Protein AF-A0A959ZQI3-F1 (afdb_monomer_lite)

pLDDT: mean 82.41, std 21.5, range [31.66, 98.19]

Sequence (113 aa):
MNRKLTSLAVAGVIAVAGLAGASSAGAATACPGQFNVLHNDSIGKLKLPQGPYTISVKRMTCVDASSNFARFLQRPNGDLPDGWKLFARRGKFVQRVQDKAFLVAPAKASNGK

Foldseek 3Di:
DDDDDDDDDDDDDPPPDDPPPPPDPWDWAKDPDWAFDCAQAAQQLATDHTGTKTKTKTPDDPVVRSVLVVVSSVHRNNPHPPQWDDPRVFQKIARNVNRIIMHIDHDPPPPPD

Secondary structure (DSSP, 8-state):
-----PPP----------------S-PPEEPSS-EEE-S-EEETTEEE-SEEEEEEEESS-HHHHHHHHHHHHT-TT--PPTTEEEEGGGTEEEETTTTEEEEEEEPPP----

Structure (mmCIF, N/CA/C/O backbone):
data_AF-A0A959ZQI3-F1
#
_entry.id   AF-A0A959ZQI3-F1
#
loop_
_atom_site.group_PDB
_atom_site.id
_atom_site.type_symbol
_atom_site.label_atom_id
_atom_site.label_alt_id
_atom_site.label_comp_id
_atom_site.label_asym_id
_atom_site.label_entity_id
_atom_site.label_seq_id
_atom_site.pdbx_PDB_ins_code
_atom_site.Cartn_x
_atom_site.Cartn_y
_atom_site.Cartn_z
_atom_site.occupancy
_atom_site.B_iso_or_equiv
_atom_site.auth_seq_id
_atom_site.auth_comp_id
_atom_site.auth_asym_id
_atom_site.auth_atom_id
_atom_site.pdbx_PDB_model_num
ATOM 1 N N . MET A 1 1 ? 49.446 57.150 6.828 1.00 36.91 1 MET A N 1
ATOM 2 C CA . MET A 1 1 ? 49.561 56.436 8.121 1.00 36.91 1 MET A CA 1
ATOM 3 C C . MET A 1 1 ? 48.133 56.122 8.585 1.00 36.91 1 MET A C 1
ATOM 5 O O . MET A 1 1 ? 47.424 57.054 8.912 1.00 36.91 1 MET A O 1
ATOM 9 N N . ASN A 1 2 ? 47.570 54.951 8.239 1.00 35.97 2 ASN A N 1
ATOM 10 C CA . ASN A 1 2 ? 47.453 53.734 9.085 1.00 35.97 2 ASN A CA 1
ATOM 11 C C . ASN A 1 2 ? 46.366 53.935 10.178 1.00 35.97 2 ASN A C 1
ATOM 13 O O . ASN A 1 2 ? 46.539 54.830 10.984 1.00 35.97 2 ASN A O 1
ATOM 17 N N . ARG A 1 3 ? 45.254 53.184 10.315 1.00 43.81 3 ARG A N 1
ATOM 18 C CA . ARG A 1 3 ? 45.030 51.722 10.233 1.00 43.81 3 ARG A CA 1
ATOM 19 C C . ARG A 1 3 ?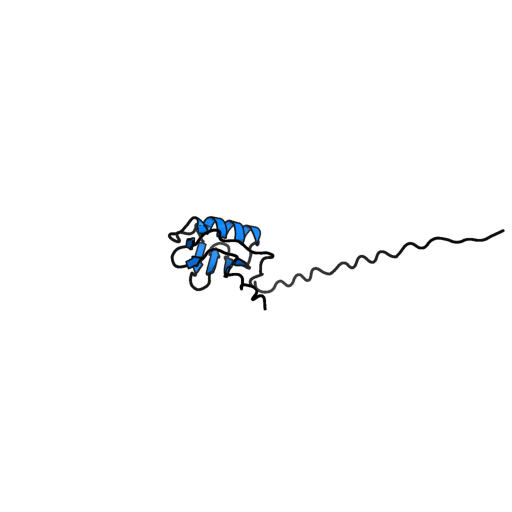 43.517 51.359 10.233 1.00 43.81 3 ARG A C 1
ATOM 21 O O . ARG A 1 3 ? 42.771 51.882 11.044 1.00 43.81 3 ARG A O 1
ATOM 28 N N . LYS A 1 4 ? 43.170 50.396 9.363 1.00 44.69 4 LYS A N 1
ATOM 29 C CA . LYS A 1 4 ? 42.290 49.198 9.466 1.00 44.69 4 LYS A CA 1
ATOM 30 C C . LYS A 1 4 ? 41.060 49.172 10.398 1.00 44.69 4 LYS A C 1
ATOM 32 O O . LYS A 1 4 ? 41.222 49.324 11.597 1.00 44.69 4 LYS A O 1
ATOM 37 N N . LEU A 1 5 ? 39.949 48.620 9.883 1.00 47.19 5 LEU A N 1
ATOM 38 C CA . LEU A 1 5 ? 39.314 47.413 10.450 1.00 47.19 5 LEU A CA 1
ATOM 39 C C . LEU A 1 5 ? 38.500 46.659 9.377 1.00 47.19 5 LEU A C 1
ATOM 41 O O . LEU A 1 5 ? 37.564 47.180 8.785 1.00 47.19 5 LEU A O 1
ATOM 45 N N . THR A 1 6 ? 38.944 45.436 9.097 1.00 48.41 6 THR A N 1
ATOM 46 C CA . THR A 1 6 ? 38.397 44.455 8.152 1.00 48.41 6 THR A CA 1
ATOM 47 C C . THR A 1 6 ? 37.240 43.689 8.790 1.00 48.41 6 THR A C 1
ATOM 49 O O . THR A 1 6 ? 37.427 43.088 9.848 1.00 48.41 6 THR A O 1
ATOM 52 N N . SER A 1 7 ? 36.074 43.680 8.141 1.00 40.66 7 SER A N 1
ATOM 53 C CA . SER A 1 7 ? 34.896 42.929 8.587 1.00 40.66 7 SER A CA 1
ATOM 54 C C . SER A 1 7 ? 35.079 41.415 8.449 1.00 40.66 7 SER A C 1
ATOM 56 O O . SER A 1 7 ? 35.541 40.919 7.422 1.00 40.66 7 SER A O 1
ATOM 58 N N . LEU A 1 8 ? 34.680 40.695 9.501 1.00 50.69 8 LEU A N 1
ATOM 59 C CA . LEU A 1 8 ? 34.502 39.246 9.533 1.00 50.69 8 LEU A CA 1
ATOM 60 C C . LEU A 1 8 ? 33.264 38.843 8.718 1.00 50.69 8 LEU A C 1
ATOM 62 O O . LEU A 1 8 ? 32.198 39.427 8.897 1.00 50.69 8 LEU A O 1
ATOM 66 N N . ALA A 1 9 ? 33.368 37.764 7.944 1.00 49.44 9 ALA A N 1
ATOM 67 C CA . ALA A 1 9 ? 32.214 36.949 7.574 1.00 49.44 9 ALA A CA 1
ATOM 68 C C . ALA A 1 9 ? 32.610 35.463 7.522 1.00 49.44 9 ALA A C 1
ATOM 70 O O . ALA A 1 9 ? 33.209 34.984 6.567 1.00 49.44 9 ALA A O 1
ATOM 71 N N . VAL A 1 10 ? 32.330 34.810 8.652 1.00 50.91 10 VAL A N 1
ATOM 72 C CA . VAL A 1 10 ? 31.899 33.422 8.890 1.00 50.91 10 VAL A CA 1
ATOM 73 C C . VAL A 1 10 ? 32.345 32.338 7.895 1.00 50.91 10 VAL A C 1
ATOM 75 O O . VAL A 1 10 ? 31.912 32.273 6.749 1.00 50.91 10 VAL A O 1
ATOM 78 N N . ALA A 1 11 ? 33.133 31.399 8.427 1.00 52.19 11 ALA A N 1
ATOM 79 C CA . ALA A 1 11 ? 33.483 30.122 7.824 1.00 52.19 11 ALA A CA 1
ATOM 80 C C . ALA A 1 11 ? 32.235 29.270 7.520 1.00 52.19 11 ALA A C 1
ATOM 82 O O . ALA A 1 11 ? 31.496 28.882 8.424 1.00 52.19 11 ALA A O 1
ATOM 83 N N . GLY A 1 12 ? 32.024 28.939 6.245 1.00 45.16 12 GLY A N 1
ATOM 84 C CA . GLY A 1 12 ? 31.058 27.928 5.827 1.00 45.16 12 GLY A CA 1
ATOM 85 C C . GLY A 1 12 ? 31.634 26.529 6.024 1.00 45.16 12 GLY A C 1
ATOM 86 O O . GLY A 1 12 ? 32.377 26.042 5.177 1.00 45.16 12 GLY A O 1
ATOM 87 N N . VAL A 1 13 ? 31.291 25.867 7.128 1.00 53.66 13 VAL A N 1
ATOM 88 C CA . VAL A 1 13 ? 31.513 24.422 7.274 1.00 53.66 13 VAL A CA 1
ATOM 89 C C . VAL A 1 13 ? 30.282 23.716 6.713 1.00 53.66 13 VAL A C 1
ATOM 91 O O . VAL A 1 13 ? 29.278 23.558 7.403 1.00 53.66 13 VAL A O 1
ATOM 94 N N . ILE A 1 14 ? 30.335 23.303 5.445 1.00 59.06 14 ILE A N 1
ATOM 95 C CA . ILE A 1 14 ? 29.351 22.359 4.907 1.00 59.06 14 ILE A CA 1
ATOM 96 C C . ILE A 1 14 ? 29.725 20.980 5.453 1.00 59.06 14 ILE A C 1
ATOM 98 O O . ILE A 1 14 ? 30.614 20.307 4.935 1.00 59.06 1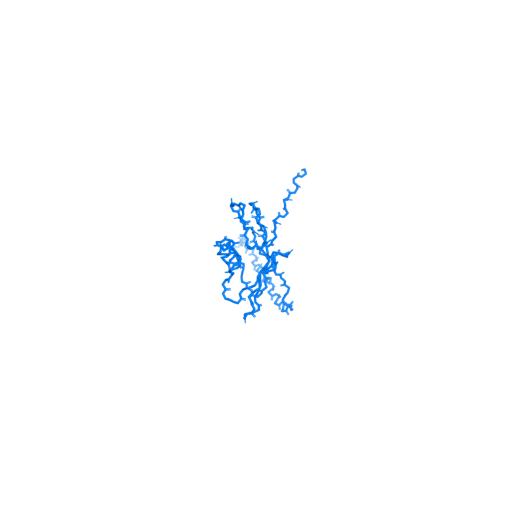4 ILE A O 1
ATOM 102 N N . ALA A 1 15 ? 29.067 20.571 6.535 1.00 54.50 15 ALA A N 1
ATOM 103 C CA . ALA A 1 15 ? 29.125 19.198 7.008 1.00 54.50 15 ALA A CA 1
ATOM 104 C C . ALA A 1 15 ? 28.399 18.305 5.991 1.00 54.50 15 ALA A C 1
ATOM 106 O O . ALA A 1 15 ? 27.170 18.245 5.957 1.00 54.50 15 ALA A O 1
ATOM 107 N N . VAL A 1 16 ? 29.159 17.624 5.132 1.00 51.97 16 VAL A N 1
ATOM 108 C CA . VAL A 1 16 ? 28.623 16.575 4.261 1.00 51.97 16 VAL A CA 1
ATOM 109 C C . VAL A 1 16 ? 28.354 15.357 5.145 1.00 51.97 16 VAL A C 1
ATOM 111 O O . VAL A 1 16 ? 29.254 14.575 5.442 1.00 51.97 16 VAL A O 1
ATOM 114 N N . ALA A 1 17 ? 27.122 15.228 5.637 1.00 58.56 17 ALA A N 1
ATOM 115 C CA . ALA A 1 17 ? 26.690 14.036 6.357 1.00 58.56 17 ALA A CA 1
ATOM 116 C C . ALA A 1 17 ? 26.749 12.830 5.402 1.00 58.56 17 ALA A C 1
ATOM 118 O O . ALA A 1 17 ? 26.102 12.816 4.355 1.00 58.56 17 ALA A O 1
ATOM 119 N N . GLY A 1 18 ? 27.581 11.845 5.745 1.00 50.69 18 GLY A N 1
ATOM 120 C CA . GLY A 1 18 ? 27.862 10.680 4.914 1.00 50.69 18 GLY A CA 1
ATOM 121 C C . GLY A 1 18 ? 26.617 9.850 4.594 1.00 50.69 18 GLY A C 1
ATOM 122 O O . GLY A 1 18 ? 25.839 9.489 5.476 1.00 50.69 18 GLY A O 1
ATOM 123 N N . LEU A 1 19 ? 26.466 9.482 3.321 1.00 50.66 19 LEU A N 1
ATOM 124 C CA . LEU A 1 19 ? 25.558 8.424 2.891 1.00 50.66 19 LEU A CA 1
ATOM 125 C C . LEU A 1 19 ? 26.185 7.077 3.268 1.00 50.66 19 LEU A C 1
ATOM 127 O O . LEU A 1 19 ? 26.879 6.448 2.471 1.00 50.66 19 LEU A O 1
ATOM 131 N N . ALA A 1 20 ? 25.959 6.634 4.504 1.00 55.53 20 ALA A N 1
ATOM 132 C CA . ALA A 1 20 ? 26.214 5.254 4.892 1.00 55.53 20 ALA A CA 1
ATOM 133 C C . ALA A 1 20 ? 25.220 4.342 4.150 1.00 55.53 20 ALA A C 1
ATOM 135 O O . ALA A 1 20 ? 24.102 4.096 4.603 1.00 55.53 20 ALA A O 1
ATOM 136 N N . GLY A 1 21 ? 25.621 3.863 2.972 1.00 50.56 21 GLY A N 1
ATOM 137 C CA . GLY A 1 21 ? 24.918 2.833 2.214 1.00 50.56 21 GLY A CA 1
ATOM 138 C C . GLY A 1 21 ? 25.063 1.468 2.884 1.00 50.56 21 GLY A C 1
ATOM 139 O O . GLY A 1 21 ? 25.836 0.628 2.429 1.00 50.56 21 GLY A O 1
ATOM 140 N N . ALA A 1 22 ? 24.321 1.233 3.965 1.00 52.12 22 ALA A N 1
ATOM 141 C CA . ALA A 1 22 ? 24.185 -0.100 4.536 1.00 52.12 22 ALA A CA 1
ATOM 142 C C . ALA A 1 22 ? 23.257 -0.937 3.639 1.00 52.12 22 ALA A C 1
ATOM 144 O O . ALA A 1 22 ? 22.031 -0.841 3.710 1.00 52.12 22 ALA A O 1
ATOM 145 N N . SER A 1 23 ? 23.852 -1.760 2.775 1.00 52.75 23 SER A N 1
ATOM 146 C CA . SER A 1 23 ? 23.144 -2.803 2.024 1.00 52.75 23 SER A CA 1
ATOM 147 C C . SER A 1 23 ? 22.791 -3.956 2.964 1.00 52.75 23 SER A C 1
ATOM 149 O O . SER A 1 23 ? 23.410 -5.016 2.947 1.00 52.75 23 SER A O 1
ATOM 151 N N . SER A 1 24 ? 21.812 -3.729 3.834 1.00 50.41 24 SER A N 1
ATOM 152 C CA . SER A 1 24 ? 21.255 -4.755 4.713 1.00 50.41 24 SER A CA 1
ATOM 153 C C . SER A 1 24 ? 20.277 -5.610 3.912 1.00 50.41 24 SER A C 1
ATOM 155 O O . SER A 1 24 ? 19.425 -5.069 3.204 1.00 50.41 24 SER A O 1
ATOM 157 N N . ALA A 1 25 ? 20.362 -6.938 4.029 1.00 51.28 25 ALA A N 1
ATOM 158 C CA . ALA A 1 25 ? 19.348 -7.861 3.520 1.00 51.28 25 ALA A CA 1
ATOM 159 C C . ALA A 1 25 ? 17.942 -7.310 3.835 1.00 51.28 25 ALA A C 1
ATOM 161 O O . ALA A 1 25 ? 17.612 -7.074 4.994 1.00 51.28 25 ALA A O 1
ATOM 162 N N . GLY A 1 26 ? 17.184 -7.000 2.773 1.00 54.25 26 GLY A N 1
ATOM 163 C CA . GLY A 1 26 ? 16.204 -5.907 2.744 1.00 54.25 26 GLY A CA 1
ATOM 164 C C . GLY A 1 26 ? 15.167 -5.920 3.862 1.00 54.25 26 GLY A C 1
ATOM 165 O O . GLY A 1 26 ? 14.098 -6.522 3.718 1.00 54.25 26 GLY A O 1
ATOM 166 N N . ALA A 1 27 ? 15.469 -5.203 4.943 1.00 65.38 27 ALA A N 1
ATOM 167 C CA . ALA A 1 27 ? 14.491 -4.815 5.942 1.00 65.38 27 ALA A CA 1
ATOM 168 C C . ALA A 1 27 ? 13.403 -3.969 5.267 1.00 65.38 27 ALA A C 1
ATOM 170 O O . ALA A 1 27 ? 13.675 -3.219 4.327 1.00 65.38 27 ALA A O 1
ATOM 171 N N . ALA A 1 28 ? 12.156 -4.118 5.714 1.00 77.81 28 ALA A N 1
ATOM 172 C CA . ALA A 1 28 ? 11.091 -3.261 5.221 1.00 77.81 28 ALA A CA 1
ATOM 173 C C . ALA A 1 28 ? 11.342 -1.825 5.709 1.00 77.81 28 ALA A C 1
ATOM 175 O O . ALA A 1 28 ? 11.483 -1.597 6.908 1.00 77.81 28 ALA A O 1
ATOM 176 N N . THR A 1 29 ? 11.400 -0.872 4.786 1.00 92.44 29 THR A N 1
ATOM 177 C CA . THR A 1 29 ? 11.585 0.551 5.083 1.00 92.44 29 THR A CA 1
ATOM 178 C C . THR A 1 29 ? 10.223 1.214 5.232 1.00 92.44 29 THR A C 1
ATOM 180 O O . THR A 1 29 ? 9.380 1.089 4.346 1.00 92.44 29 THR A O 1
ATOM 183 N N . ALA A 1 30 ? 9.995 1.922 6.338 1.00 94.25 30 ALA A N 1
ATOM 184 C CA . ALA A 1 30 ? 8.778 2.707 6.524 1.00 94.25 30 ALA A CA 1
ATOM 185 C C . ALA A 1 30 ? 8.764 3.920 5.582 1.00 94.25 30 ALA A C 1
ATOM 187 O O . ALA A 1 30 ? 9.777 4.599 5.415 1.00 94.25 30 ALA A O 1
ATOM 188 N N . CYS A 1 31 ? 7.612 4.194 4.977 1.00 93.94 31 CYS A N 1
ATOM 189 C CA . CYS A 1 31 ? 7.420 5.358 4.129 1.00 93.94 31 CYS A CA 1
ATOM 190 C C . CYS A 1 31 ? 7.169 6.622 4.949 1.00 93.94 31 CYS A C 1
ATOM 192 O O . CYS A 1 31 ? 6.454 6.555 5.952 1.00 93.94 31 CYS A O 1
ATOM 194 N N . PRO A 1 32 ? 7.705 7.779 4.521 1.00 91.81 32 PRO A N 1
ATOM 195 C CA . PRO A 1 32 ? 7.316 9.050 5.108 1.00 91.81 32 PRO A CA 1
ATOM 196 C C . PRO A 1 32 ? 5.848 9.348 4.771 1.00 91.81 32 PRO A C 1
ATOM 198 O O . PRO A 1 32 ? 5.402 9.129 3.644 1.00 91.81 32 PRO A O 1
ATOM 201 N N . GLY A 1 33 ? 5.104 9.867 5.748 1.00 90.62 33 GLY A N 1
ATOM 202 C CA . GLY A 1 33 ? 3.695 10.228 5.586 1.00 90.62 33 GLY A CA 1
ATOM 203 C C . GLY A 1 33 ? 2.714 9.065 5.764 1.00 90.62 33 GLY A C 1
ATOM 204 O O . GLY A 1 33 ? 3.056 7.988 6.254 1.00 90.62 33 GLY A O 1
ATOM 205 N N . GLN A 1 34 ? 1.453 9.324 5.418 1.00 94.56 34 GLN A N 1
ATOM 206 C CA . GLN A 1 34 ? 0.334 8.396 5.595 1.00 94.56 34 GLN A CA 1
ATOM 207 C C . GLN A 1 34 ? -0.508 8.352 4.315 1.00 94.56 34 GLN A C 1
ATOM 209 O O . GLN A 1 34 ? -0.622 9.349 3.602 1.00 94.56 34 GLN A O 1
ATOM 214 N N . PHE A 1 35 ? -1.103 7.197 4.031 1.00 95.94 35 PHE A N 1
ATOM 215 C CA . PHE A 1 35 ? -2.087 7.011 2.969 1.00 95.94 35 PHE A CA 1
ATOM 216 C C . PHE A 1 35 ? -3.486 7.054 3.581 1.00 95.94 35 PHE A C 1
ATOM 218 O O . PHE A 1 35 ? -3.761 6.287 4.500 1.00 95.94 35 PHE A O 1
ATOM 225 N N . ASN A 1 36 ? -4.376 7.913 3.087 1.00 96.94 36 ASN A N 1
ATOM 226 C CA . ASN A 1 36 ? -5.736 7.994 3.614 1.00 96.94 36 ASN A CA 1
ATOM 227 C C . ASN A 1 36 ? -6.689 7.133 2.779 1.00 96.94 36 ASN A C 1
ATOM 229 O O . ASN A 1 36 ? -6.925 7.423 1.607 1.00 96.94 36 ASN A O 1
ATOM 233 N N . VAL A 1 37 ? -7.242 6.084 3.384 1.00 96.75 37 VAL A N 1
ATOM 234 C CA . VAL A 1 37 ? -8.340 5.315 2.791 1.00 96.75 37 VAL A CA 1
ATOM 235 C C . VAL A 1 37 ? -9.626 6.096 3.050 1.00 96.75 37 VAL A C 1
ATOM 237 O O . VAL A 1 37 ? -9.970 6.368 4.198 1.00 96.75 37 VAL A O 1
ATOM 240 N N . LEU A 1 38 ? -10.311 6.508 1.984 1.00 95.00 38 LEU A N 1
ATOM 241 C CA . LEU A 1 38 ? -11.428 7.455 2.081 1.00 95.00 38 LEU A CA 1
ATOM 242 C C . LEU A 1 38 ? -12.752 6.796 2.480 1.00 95.00 38 LEU A C 1
ATOM 244 O O . LEU A 1 38 ? -13.652 7.479 2.965 1.00 95.00 38 LEU A O 1
ATOM 248 N N . HIS A 1 39 ? -12.876 5.484 2.282 1.00 94.50 39 HIS A N 1
ATOM 249 C CA . HIS A 1 39 ? -14.101 4.728 2.522 1.00 94.50 39 HIS A CA 1
ATOM 250 C C . HIS A 1 39 ? -13.802 3.417 3.257 1.00 94.50 39 HIS A C 1
ATOM 252 O O . HIS A 1 39 ? -12.654 3.015 3.418 1.00 94.50 39 HIS A O 1
ATOM 258 N N . ASN A 1 40 ? -14.841 2.742 3.748 1.00 94.50 40 ASN A N 1
ATOM 259 C CA . ASN A 1 40 ? -14.681 1.400 4.302 1.00 94.50 40 ASN A CA 1
ATOM 260 C C . ASN A 1 40 ? -14.520 0.399 3.154 1.00 94.50 40 ASN A C 1
ATOM 262 O O . ASN A 1 40 ? -15.503 -0.137 2.645 1.00 94.50 40 ASN A O 1
ATOM 266 N N . ASP A 1 41 ? -13.273 0.157 2.768 1.00 95.19 41 ASP A N 1
ATOM 267 C CA . ASP A 1 41 ? -12.911 -0.671 1.626 1.00 95.19 41 ASP A CA 1
ATOM 268 C C . ASP A 1 41 ? -12.535 -2.103 2.033 1.00 95.19 41 ASP A C 1
ATOM 270 O O . ASP A 1 41 ? -12.360 -2.473 3.204 1.00 95.19 41 ASP A O 1
ATOM 274 N N . SER A 1 42 ? -12.397 -2.960 1.025 1.00 96.94 42 SER A N 1
ATOM 275 C CA . SER A 1 42 ? -11.833 -4.294 1.200 1.00 96.94 42 SER A CA 1
ATOM 276 C C . SER A 1 42 ? -11.112 -4.756 -0.053 1.00 96.94 42 SER A C 1
ATOM 278 O O . SER A 1 42 ? -11.401 -4.283 -1.142 1.00 96.94 42 SER A O 1
ATOM 280 N N . ILE A 1 43 ? -10.164 -5.674 0.118 1.00 97.69 43 ILE A N 1
ATOM 281 C CA . ILE A 1 43 ? -9.436 -6.325 -0.974 1.00 97.69 43 ILE A CA 1
ATOM 282 C C . ILE A 1 43 ? -9.440 -7.821 -0.660 1.00 97.69 43 ILE A C 1
ATOM 284 O O . ILE A 1 43 ? -8.669 -8.306 0.177 1.00 97.69 43 ILE A O 1
ATOM 288 N N . GLY A 1 44 ? -10.371 -8.562 -1.257 1.00 96.31 44 GLY A N 1
ATOM 289 C CA . GLY A 1 44 ? -10.650 -9.948 -0.894 1.00 96.31 44 GLY A CA 1
ATOM 290 C C . GLY A 1 44 ? -10.970 -10.080 0.601 1.00 96.31 44 GLY A C 1
ATOM 291 O O . GLY A 1 44 ? -11.915 -9.490 1.119 1.00 96.31 44 GLY A O 1
ATOM 292 N N . LYS A 1 45 ? -10.153 -10.852 1.330 1.00 96.94 45 LYS A N 1
ATOM 293 C CA . LYS A 1 45 ? -10.320 -11.058 2.783 1.00 96.94 45 LYS A CA 1
ATOM 294 C C . LYS A 1 45 ? -9.720 -9.941 3.649 1.00 96.94 45 LYS A C 1
ATOM 296 O O . LYS A 1 45 ? -9.900 -9.972 4.864 1.00 96.94 45 LYS A O 1
ATOM 301 N N . LEU A 1 46 ? -8.973 -8.996 3.071 1.00 97.62 46 LEU A N 1
ATOM 302 C CA . LEU A 1 46 ? -8.413 -7.864 3.813 1.00 97.62 46 LEU A CA 1
ATOM 303 C C . LEU A 1 46 ? -9.487 -6.785 3.966 1.00 97.62 46 LEU A C 1
ATOM 305 O O . LEU A 1 46 ? -10.022 -6.303 2.970 1.00 97.62 46 LEU A O 1
ATOM 309 N N . LYS A 1 47 ? -9.784 -6.399 5.207 1.00 97.25 47 LYS A N 1
ATOM 310 C CA . LYS A 1 47 ? -10.655 -5.262 5.518 1.00 97.25 47 LYS A CA 1
ATOM 311 C C . LYS A 1 47 ? -9.812 -4.014 5.736 1.00 97.25 47 LYS A C 1
ATOM 313 O O . LYS A 1 47 ? -8.803 -4.082 6.438 1.00 97.25 47 LYS A O 1
ATOM 318 N N . LEU A 1 48 ? -10.234 -2.911 5.127 1.00 96.38 48 LEU A N 1
ATOM 319 C CA . LEU A 1 48 ? -9.559 -1.620 5.170 1.00 96.38 48 LEU A CA 1
ATOM 320 C C . LEU A 1 48 ? -10.581 -0.550 5.574 1.00 96.38 48 LEU A C 1
ATOM 322 O O . LEU A 1 48 ? -11.123 0.131 4.707 1.00 96.38 48 LEU A O 1
ATOM 326 N N . PRO A 1 49 ? -10.897 -0.421 6.877 1.00 96.75 49 PRO A N 1
ATOM 327 C CA . PRO A 1 49 ? -11.716 0.685 7.360 1.00 96.75 49 PRO A CA 1
ATOM 328 C C . PRO A 1 49 ? -11.141 2.030 6.919 1.00 96.75 49 PRO A C 1
ATOM 330 O O . PRO A 1 49 ? -9.917 2.153 6.785 1.00 96.75 49 PRO A O 1
ATOM 333 N N . GLN A 1 50 ? -12.014 3.024 6.749 1.00 96.44 50 GLN A N 1
ATOM 334 C CA . GLN A 1 50 ? -11.587 4.375 6.400 1.00 96.44 50 GLN A CA 1
ATOM 335 C C . GLN A 1 50 ? -10.580 4.916 7.422 1.00 96.44 50 GLN A C 1
ATOM 337 O O . GLN A 1 50 ? -10.658 4.616 8.618 1.00 96.44 50 GLN A O 1
ATOM 342 N N . GLY A 1 51 ? -9.676 5.766 6.950 1.00 96.00 51 GLY A N 1
ATOM 343 C CA . GLY A 1 51 ? -8.719 6.480 7.778 1.00 96.00 51 GLY A CA 1
ATOM 344 C C . GLY A 1 51 ? -7.273 6.319 7.317 1.00 96.00 51 GLY A C 1
ATOM 345 O O . GLY A 1 51 ? -7.002 5.803 6.227 1.00 96.00 51 GLY A O 1
ATOM 346 N N . PRO A 1 52 ? -6.327 6.786 8.142 1.00 96.69 52 PRO A N 1
ATOM 347 C CA . PRO A 1 52 ? -4.922 6.806 7.785 1.00 96.69 52 PRO A CA 1
ATOM 348 C C . PRO A 1 52 ? -4.240 5.439 7.908 1.00 96.69 52 PRO A C 1
ATOM 350 O O . PRO A 1 52 ? -4.446 4.695 8.869 1.00 96.69 52 PRO A O 1
ATOM 353 N N . TYR A 1 53 ? -3.336 5.155 6.973 1.00 96.88 53 TYR A N 1
ATOM 354 C CA . TYR A 1 53 ? -2.499 3.960 6.926 1.00 96.88 53 TYR A CA 1
ATOM 355 C C . TYR A 1 53 ? -1.030 4.330 6.776 1.00 96.88 53 TYR A C 1
ATOM 357 O O . TYR A 1 53 ? -0.664 5.221 6.008 1.00 96.88 53 TYR A O 1
ATOM 365 N N . THR A 1 54 ? -0.170 3.593 7.470 1.00 97.00 54 THR A N 1
ATOM 366 C CA . THR A 1 54 ? 1.267 3.601 7.208 1.00 97.00 54 THR A CA 1
ATOM 367 C C . THR A 1 54 ? 1.599 2.560 6.148 1.00 97.00 54 THR A C 1
ATOM 369 O O . THR A 1 54 ? 0.974 1.498 6.072 1.00 97.00 54 THR A O 1
ATOM 372 N N . ILE A 1 55 ? 2.600 2.865 5.322 1.00 96.88 55 ILE A N 1
ATOM 373 C CA . ILE A 1 55 ? 3.106 1.961 4.288 1.00 96.88 55 ILE A CA 1
ATOM 374 C C . ILE A 1 55 ? 4.563 1.638 4.603 1.00 96.88 55 ILE A C 1
ATOM 376 O O . ILE A 1 55 ? 5.345 2.522 4.939 1.00 96.88 55 ILE A O 1
ATOM 380 N N . SER A 1 56 ? 4.939 0.366 4.509 1.00 96.81 56 SER A N 1
ATOM 381 C CA . SER A 1 56 ? 6.333 -0.086 4.580 1.00 96.81 56 SER A CA 1
ATOM 382 C C . SER A 1 56 ? 6.689 -0.866 3.324 1.00 96.81 56 SER A C 1
ATOM 384 O O . SER A 1 56 ? 5.892 -1.686 2.877 1.00 96.81 56 SER A O 1
ATOM 386 N N . VAL A 1 57 ? 7.874 -0.652 2.760 1.00 96.75 57 VAL A N 1
ATOM 387 C CA . VAL A 1 57 ? 8.280 -1.182 1.450 1.00 96.75 57 VAL A CA 1
ATOM 388 C C . VAL A 1 57 ? 9.506 -2.080 1.530 1.00 96.75 57 VAL A C 1
ATOM 390 O O . VAL A 1 57 ? 10.378 -1.904 2.372 1.00 96.75 57 VAL A O 1
ATOM 393 N N . LYS A 1 58 ? 9.600 -3.034 0.606 1.00 95.75 58 LYS A N 1
ATOM 394 C CA . LYS A 1 58 ? 10.787 -3.846 0.326 1.00 95.75 58 LYS A CA 1
ATOM 395 C C . LYS A 1 58 ? 11.063 -3.773 -1.174 1.00 95.75 58 LYS A C 1
ATOM 397 O O . LYS A 1 58 ? 10.199 -4.144 -1.971 1.00 95.75 58 LYS A O 1
ATOM 402 N N . ARG A 1 59 ? 12.279 -3.353 -1.544 1.00 94.12 59 ARG A N 1
ATOM 403 C CA . ARG A 1 59 ? 12.775 -3.298 -2.938 1.00 94.12 59 ARG A CA 1
ATOM 404 C C . ARG A 1 59 ? 11.874 -2.495 -3.899 1.00 94.12 59 ARG A C 1
ATOM 406 O O . ARG A 1 59 ? 11.839 -2.765 -5.097 1.00 94.12 59 ARG A O 1
ATOM 413 N N . MET A 1 60 ? 11.142 -1.508 -3.381 1.00 94.94 60 MET A N 1
ATOM 414 C CA . MET A 1 60 ? 10.329 -0.581 -4.172 1.00 94.94 60 MET A CA 1
ATOM 415 C C . MET A 1 60 ? 10.229 0.783 -3.494 1.00 94.94 60 MET A C 1
ATOM 417 O O . MET A 1 60 ? 10.527 0.893 -2.305 1.00 94.94 60 MET A O 1
ATOM 421 N N . THR A 1 61 ? 9.810 1.806 -4.240 1.00 96.06 61 THR A N 1
ATOM 422 C CA . THR A 1 61 ? 9.636 3.153 -3.689 1.00 96.06 61 THR A CA 1
ATOM 423 C C . THR A 1 61 ? 8.300 3.290 -2.957 1.00 96.06 61 THR A C 1
ATOM 425 O O . THR A 1 61 ? 7.343 2.555 -3.211 1.00 96.06 61 THR A O 1
ATOM 428 N N . CYS A 1 62 ? 8.215 4.271 -2.060 1.00 96.50 62 CYS A N 1
ATOM 429 C CA . CYS A 1 62 ? 6.968 4.615 -1.379 1.00 96.50 62 CYS A CA 1
ATOM 430 C C . CYS A 1 62 ? 5.894 5.138 -2.333 1.00 96.50 62 CYS A C 1
ATOM 432 O O . CYS A 1 62 ? 4.721 4.828 -2.157 1.00 96.50 62 CYS A O 1
ATOM 434 N N . VAL A 1 63 ? 6.297 5.866 -3.377 1.00 96.81 63 VAL A N 1
ATOM 435 C CA . VAL A 1 63 ? 5.385 6.361 -4.415 1.00 96.81 63 VAL A CA 1
ATOM 436 C C . VAL A 1 63 ? 4.767 5.194 -5.187 1.00 96.81 63 VAL A C 1
ATOM 438 O O . VAL A 1 63 ? 3.547 5.150 -5.358 1.00 96.81 63 VAL A O 1
ATOM 441 N N . ASP A 1 64 ? 5.576 4.201 -5.574 1.00 97.12 64 ASP A N 1
ATOM 442 C CA . ASP A 1 64 ? 5.079 2.993 -6.242 1.00 97.12 64 ASP A CA 1
ATOM 443 C C . ASP A 1 64 ? 4.150 2.188 -5.331 1.00 97.12 64 ASP A C 1
ATOM 445 O O . ASP A 1 64 ? 3.135 1.659 -5.784 1.00 97.12 64 ASP A O 1
ATOM 449 N N . ALA A 1 65 ? 4.490 2.066 -4.047 1.00 97.94 65 ALA A N 1
ATOM 450 C CA . ALA A 1 65 ? 3.675 1.335 -3.085 1.00 97.94 65 ALA A CA 1
ATOM 451 C C . ALA A 1 65 ? 2.315 2.011 -2.861 1.00 97.94 65 ALA A C 1
ATOM 453 O O . ALA A 1 65 ? 1.293 1.337 -2.968 1.00 97.94 65 ALA A O 1
ATOM 454 N N . SER A 1 66 ? 2.283 3.331 -2.649 1.00 97.69 66 SER A N 1
ATOM 455 C CA . SER A 1 66 ? 1.040 4.108 -2.536 1.00 97.69 66 SER A CA 1
ATOM 456 C C . SER A 1 66 ? 0.190 4.018 -3.804 1.00 97.69 66 SER A C 1
ATOM 458 O O . SER A 1 66 ? -1.017 3.798 -3.722 1.00 97.69 66 SER A O 1
ATOM 460 N N . SER A 1 67 ? 0.816 4.116 -4.980 1.00 97.88 67 SER A N 1
ATOM 461 C CA . SER A 1 67 ? 0.117 4.014 -6.268 1.00 97.88 67 SER A CA 1
ATOM 462 C C . SER A 1 67 ? -0.477 2.620 -6.482 1.00 97.88 67 SER A C 1
ATOM 464 O O . SER A 1 67 ? -1.624 2.483 -6.907 1.00 97.88 67 SER A O 1
ATOM 466 N N . ASN A 1 68 ? 0.271 1.563 -6.151 1.00 98.12 68 ASN A N 1
ATOM 467 C CA . ASN A 1 68 ? -0.249 0.198 -6.199 1.00 98.12 68 ASN A CA 1
ATOM 468 C C . ASN A 1 68 ? -1.359 -0.016 -5.170 1.00 98.12 68 ASN A C 1
ATOM 470 O O . ASN A 1 68 ? -2.362 -0.638 -5.501 1.00 98.12 68 ASN A O 1
ATOM 474 N N . PHE A 1 69 ? -1.226 0.528 -3.959 1.00 98.06 69 PHE A N 1
ATOM 475 C CA . PHE A 1 69 ? -2.264 0.411 -2.942 1.00 98.06 69 PHE A CA 1
ATOM 476 C C . PHE A 1 69 ? -3.574 1.068 -3.394 1.00 98.06 69 PHE A C 1
ATOM 478 O O . PHE A 1 69 ? -4.611 0.410 -3.361 1.00 98.06 69 PHE A O 1
ATOM 485 N N . ALA A 1 70 ? -3.516 2.289 -3.939 1.00 97.88 70 ALA A N 1
ATOM 486 C CA . ALA A 1 70 ? -4.672 2.965 -4.531 1.00 97.88 70 ALA A CA 1
ATOM 487 C C . ALA A 1 70 ? -5.331 2.137 -5.649 1.00 97.88 70 ALA A C 1
ATOM 489 O O . ALA A 1 70 ? -6.551 1.991 -5.684 1.00 97.88 70 ALA A O 1
ATOM 490 N N . ARG A 1 71 ?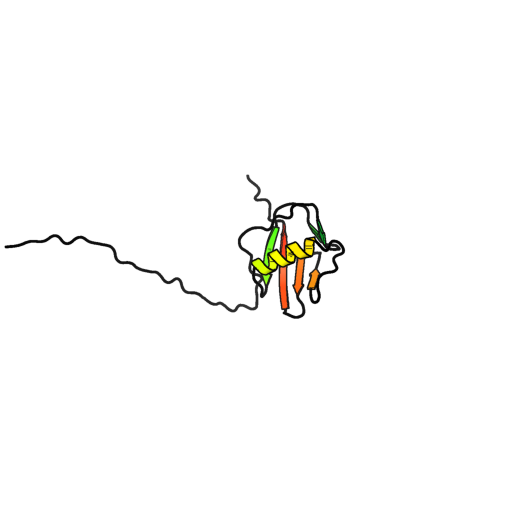 -4.530 1.531 -6.534 1.00 97.56 71 ARG A N 1
ATOM 491 C CA . ARG A 1 71 ? -5.038 0.639 -7.591 1.00 97.56 71 ARG A CA 1
ATOM 492 C C . ARG A 1 71 ? -5.663 -0.638 -7.035 1.00 97.56 71 ARG A C 1
ATOM 494 O O . ARG A 1 71 ? -6.612 -1.150 -7.616 1.00 97.56 71 ARG A O 1
ATOM 501 N N . PHE A 1 72 ? -5.137 -1.185 -5.942 1.00 97.81 72 PHE A N 1
ATOM 502 C CA . PHE A 1 72 ? -5.660 -2.418 -5.352 1.00 97.81 72 PHE A CA 1
ATOM 503 C C . PHE A 1 72 ? -6.948 -2.185 -4.564 1.00 97.81 72 PHE A C 1
ATOM 505 O O . PHE A 1 72 ? -7.772 -3.091 -4.514 1.00 97.81 72 PHE A O 1
ATOM 512 N N . LEU A 1 73 ? -7.167 -0.985 -4.016 1.00 97.00 73 LEU A N 1
ATOM 513 C CA . LEU A 1 73 ? -8.463 -0.597 -3.440 1.00 97.00 73 LEU A CA 1
ATOM 514 C C . LEU A 1 73 ? -9.600 -0.679 -4.475 1.00 97.00 73 LEU A C 1
ATOM 516 O O . LEU A 1 73 ? -10.724 -1.012 -4.126 1.00 97.00 73 LEU A O 1
ATOM 520 N N . GLN A 1 74 ? -9.295 -0.499 -5.765 1.00 96.00 74 GLN A N 1
ATOM 521 C CA . GLN A 1 74 ? -10.249 -0.674 -6.871 1.00 96.00 74 GLN A CA 1
ATOM 522 C C . GLN A 1 74 ? -10.510 -2.153 -7.232 1.00 96.00 74 GLN A C 1
ATOM 524 O O . GLN A 1 74 ? -11.184 -2.440 -8.219 1.00 96.00 74 GLN A O 1
ATOM 529 N N . ARG A 1 75 ? -9.957 -3.110 -6.470 1.00 96.31 75 ARG A N 1
ATOM 530 C CA . ARG A 1 75 ? -10.028 -4.563 -6.720 1.00 96.31 75 ARG A CA 1
ATOM 531 C C . ARG A 1 75 ? -10.668 -5.273 -5.519 1.00 96.31 75 ARG A C 1
ATOM 533 O O . ARG A 1 75 ? -9.995 -6.052 -4.833 1.00 96.31 75 ARG A O 1
ATOM 540 N N . PRO A 1 76 ? -11.959 -5.026 -5.226 1.00 95.69 76 PRO A N 1
ATOM 541 C CA . PRO A 1 76 ? -12.587 -5.495 -3.993 1.00 95.69 76 PRO A CA 1
ATOM 542 C C . PRO A 1 76 ? -12.657 -7.019 -3.872 1.00 95.69 76 PRO A C 1
ATOM 544 O O . PRO A 1 76 ? -12.570 -7.554 -2.766 1.00 95.69 76 PRO A O 1
ATOM 547 N N . ASN A 1 77 ? -12.706 -7.742 -4.994 1.00 95.75 77 ASN A N 1
ATOM 548 C CA . ASN A 1 77 ? -12.694 -9.207 -4.992 1.00 95.75 77 ASN A CA 1
ATOM 549 C C . ASN A 1 77 ? -11.298 -9.791 -4.688 1.00 95.75 77 ASN A C 1
ATOM 551 O O . ASN A 1 77 ? -11.171 -10.983 -4.403 1.00 95.75 77 ASN A O 1
ATOM 555 N N . GLY A 1 78 ? -10.247 -8.960 -4.675 1.00 94.25 78 GLY A N 1
ATOM 556 C CA . GLY A 1 78 ? -8.873 -9.367 -4.373 1.00 94.25 78 GLY A CA 1
ATOM 557 C C . GLY A 1 78 ? -8.117 -9.986 -5.551 1.00 94.25 78 GLY A C 1
ATOM 558 O O . GLY A 1 78 ? -7.051 -10.573 -5.349 1.00 94.25 78 GLY A O 1
ATOM 559 N N . ASP A 1 79 ? -8.641 -9.844 -6.766 1.00 95.69 79 ASP A N 1
ATOM 560 C CA . ASP A 1 79 ? -8.046 -10.273 -8.033 1.00 95.69 79 ASP A CA 1
ATOM 561 C C . ASP A 1 79 ? -6.842 -9.400 -8.430 1.00 95.69 79 ASP A C 1
ATOM 563 O O . ASP A 1 79 ? -6.883 -8.712 -9.430 1.00 95.69 79 ASP A O 1
ATOM 567 N N . LEU A 1 80 ? -5.757 -9.350 -7.656 1.00 96.12 80 LEU A N 1
ATOM 568 C CA . LEU A 1 80 ? -4.633 -8.425 -7.913 1.00 96.12 80 LEU A CA 1
ATOM 569 C C . LEU A 1 80 ? -3.938 -8.617 -9.286 1.00 96.12 80 LEU A C 1
ATOM 571 O O . LEU A 1 80 ? -4.008 -9.709 -9.846 1.00 96.12 80 LEU A O 1
ATOM 575 N N . PRO A 1 81 ? -3.256 -7.583 -9.840 1.00 95.19 81 PRO A N 1
ATOM 576 C CA . PRO A 1 81 ? -2.554 -7.693 -11.124 1.00 95.19 81 PRO A CA 1
ATOM 577 C C . PRO A 1 81 ? -1.489 -8.786 -11.125 1.00 95.19 81 PRO A C 1
ATOM 579 O O . PRO A 1 81 ? -0.982 -9.160 -10.065 1.00 95.19 81 PRO A O 1
ATOM 582 N N . ASP A 1 82 ? -1.095 -9.239 -12.314 1.00 94.25 82 ASP A N 1
ATOM 583 C CA . ASP A 1 82 ? -0.150 -10.343 -12.465 1.00 94.25 82 ASP A CA 1
ATOM 584 C C . ASP A 1 82 ? 1.109 -10.202 -11.604 1.00 94.25 82 ASP A C 1
ATOM 586 O O . ASP A 1 82 ? 1.716 -9.135 -11.457 1.00 94.25 82 ASP A O 1
ATOM 590 N N . GLY A 1 83 ? 1.486 -11.324 -10.991 1.00 95.31 83 GLY A N 1
ATOM 591 C CA . GLY A 1 83 ? 2.621 -11.416 -10.080 1.00 95.31 83 GLY A CA 1
ATOM 592 C C . GLY A 1 83 ? 2.357 -10.899 -8.662 1.00 95.31 83 GLY A C 1
ATOM 593 O O . GLY A 1 83 ? 3.177 -11.180 -7.783 1.00 95.31 83 GLY A O 1
ATOM 594 N N . TRP A 1 84 ? 1.243 -10.208 -8.391 1.00 98.06 84 TRP A N 1
ATOM 595 C CA . TRP A 1 84 ? 0.901 -9.754 -7.043 1.00 98.06 84 TRP A CA 1
ATOM 596 C C . TRP A 1 84 ? 0.127 -10.796 -6.241 1.00 98.06 84 TRP A C 1
ATOM 598 O O . TRP A 1 84 ? -0.807 -11.437 -6.714 1.00 98.06 84 TRP A O 1
ATOM 608 N N . LYS A 1 85 ? 0.493 -10.930 -4.966 1.00 97.62 85 LYS A N 1
ATOM 609 C CA . LYS A 1 85 ? -0.213 -11.769 -3.999 1.00 97.62 85 LYS A CA 1
ATOM 610 C C . LYS A 1 85 ? -0.500 -11.009 -2.714 1.00 97.62 85 LYS A C 1
ATOM 612 O O . LYS A 1 85 ? 0.411 -10.447 -2.102 1.00 97.62 85 LYS A O 1
ATOM 617 N N . LEU A 1 86 ? -1.755 -11.076 -2.274 1.00 97.88 86 LEU A N 1
ATOM 618 C CA . LEU A 1 86 ? -2.205 -10.561 -0.988 1.00 97.88 86 LEU A CA 1
ATOM 619 C C . LEU A 1 86 ? -2.031 -11.603 0.126 1.00 97.88 86 LEU A C 1
ATOM 621 O O . LEU A 1 86 ? -2.483 -12.744 0.023 1.00 97.88 86 LEU A O 1
ATOM 625 N N . PHE A 1 87 ? -1.449 -11.175 1.242 1.00 97.31 87 PHE A N 1
ATOM 626 C CA . PHE A 1 87 ? -1.471 -11.867 2.526 1.00 97.31 87 PHE A CA 1
ATOM 627 C C . PHE A 1 87 ? -2.344 -11.074 3.503 1.00 97.31 87 PHE A C 1
ATOM 629 O O . PHE A 1 87 ? -1.834 -10.306 4.321 1.00 97.31 87 PHE A O 1
ATOM 636 N N . ALA A 1 88 ? -3.661 -11.277 3.411 1.00 96.44 88 ALA A N 1
ATOM 637 C CA . ALA A 1 88 ? -4.677 -10.455 4.075 1.00 96.44 88 ALA A CA 1
ATOM 638 C C . ALA A 1 88 ? -4.448 -10.284 5.584 1.00 96.44 88 ALA A C 1
ATOM 640 O O . ALA A 1 88 ? -4.457 -9.166 6.079 1.00 96.44 88 ALA A O 1
ATOM 641 N N . ARG A 1 89 ? -4.118 -11.362 6.307 1.00 94.81 89 ARG A N 1
ATOM 642 C CA . ARG A 1 89 ? -3.845 -11.303 7.757 1.00 94.81 89 ARG A CA 1
ATOM 643 C C . ARG A 1 89 ? -2.730 -10.334 8.166 1.00 94.81 89 ARG A C 1
ATOM 645 O O . ARG A 1 89 ? -2.648 -9.979 9.333 1.00 94.81 89 ARG A O 1
ATOM 652 N N . ARG A 1 90 ? -1.837 -9.978 7.241 1.00 93.62 90 ARG A N 1
ATOM 653 C CA . ARG A 1 90 ? -0.670 -9.122 7.493 1.00 93.62 90 ARG A CA 1
ATOM 654 C C . ARG A 1 90 ? -0.759 -7.767 6.793 1.00 93.62 90 ARG A C 1
ATOM 656 O O . ARG A 1 90 ? 0.214 -7.032 6.858 1.00 93.62 90 ARG A O 1
ATOM 663 N N . GLY A 1 91 ? -1.827 -7.490 6.036 1.00 96.62 91 GLY A N 1
ATOM 664 C CA . GLY A 1 91 ? -1.871 -6.312 5.159 1.00 96.62 91 GLY A CA 1
ATOM 665 C C . GLY A 1 91 ? -0.699 -6.257 4.168 1.00 96.62 91 GLY A C 1
ATOM 666 O O . GLY A 1 91 ? -0.240 -5.178 3.816 1.00 96.62 91 GLY A O 1
ATOM 667 N N . LYS A 1 92 ? -0.147 -7.414 3.767 1.00 97.56 92 LYS A N 1
ATOM 668 C CA . LYS A 1 92 ? 1.088 -7.492 2.972 1.00 97.56 92 LYS A CA 1
ATOM 669 C C . LYS A 1 92 ? 0.800 -7.879 1.529 1.00 97.56 92 LYS A C 1
ATOM 671 O O . LYS A 1 92 ? 0.176 -8.910 1.280 1.00 97.56 92 LYS A O 1
ATOM 676 N N . PHE A 1 93 ? 1.364 -7.120 0.604 1.00 98.19 93 PHE A N 1
ATOM 677 C CA . PHE A 1 93 ? 1.320 -7.340 -0.833 1.00 98.19 93 PHE A CA 1
ATOM 678 C C . PHE A 1 93 ? 2.716 -7.717 -1.317 1.00 98.19 93 PHE A C 1
ATOM 680 O O . PHE A 1 93 ? 3.694 -7.048 -0.987 1.00 98.19 93 PHE A O 1
ATOM 687 N N . VAL A 1 94 ? 2.827 -8.811 -2.068 1.00 97.81 94 VAL A N 1
ATOM 688 C CA . VAL A 1 94 ? 4.109 -9.302 -2.592 1.00 97.81 94 VAL A CA 1
ATOM 689 C C . VAL A 1 94 ? 4.023 -9.432 -4.100 1.00 97.81 94 VAL A C 1
ATOM 691 O O . VAL A 1 94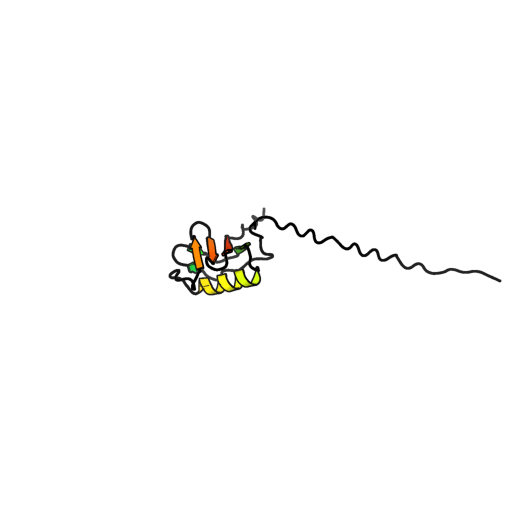 ? 3.189 -10.185 -4.595 1.00 97.81 94 VAL A O 1
ATOM 694 N N . GLN A 1 95 ? 4.921 -8.750 -4.800 1.00 97.56 95 GLN A N 1
ATOM 695 C CA . GLN A 1 95 ? 5.198 -8.944 -6.214 1.00 97.56 95 GLN A CA 1
ATOM 696 C C . GLN A 1 95 ? 6.243 -10.067 -6.318 1.00 97.56 95 GLN A C 1
ATOM 698 O O . GLN A 1 95 ? 7.414 -9.882 -5.978 1.00 97.56 95 GLN A O 1
ATOM 703 N N . ARG A 1 96 ? 5.802 -11.253 -6.743 1.00 95.00 96 ARG A N 1
ATOM 704 C CA . ARG A 1 96 ? 6.588 -12.500 -6.784 1.00 95.00 96 ARG A CA 1
ATOM 705 C C . ARG A 1 96 ? 7.694 -12.504 -7.847 1.00 95.00 96 ARG A C 1
ATOM 707 O O . ARG A 1 96 ? 8.743 -13.081 -7.607 1.00 95.00 96 ARG A O 1
ATOM 714 N N . VAL A 1 97 ? 7.452 -11.885 -8.998 1.00 94.19 97 VAL A N 1
ATOM 715 C CA . VAL A 1 97 ? 8.350 -11.853 -10.167 1.00 94.19 97 VAL A CA 1
ATOM 716 C C . VAL A 1 97 ? 9.570 -10.957 -9.923 1.00 94.19 97 VAL A C 1
ATOM 718 O O . VAL A 1 97 ? 10.679 -11.288 -10.317 1.00 94.19 97 VAL A O 1
ATOM 721 N N . GLN A 1 98 ? 9.378 -9.823 -9.253 1.00 91.75 98 GLN A N 1
ATOM 722 C CA . GLN A 1 98 ? 10.412 -8.821 -8.977 1.00 91.75 98 GLN A CA 1
ATOM 723 C C . GLN A 1 98 ? 10.934 -8.885 -7.529 1.00 91.75 98 GLN A C 1
ATOM 725 O O . GLN A 1 98 ? 11.801 -8.093 -7.166 1.00 91.75 98 GLN A O 1
ATOM 730 N N . ASP A 1 99 ? 10.392 -9.788 -6.698 1.00 93.50 99 ASP A N 1
ATOM 731 C CA . ASP A 1 99 ? 10.624 -9.871 -5.243 1.00 93.50 99 ASP A CA 1
ATOM 732 C C . ASP A 1 99 ? 10.517 -8.494 -4.549 1.00 93.50 99 ASP A C 1
ATOM 734 O O . ASP A 1 99 ? 11.334 -8.081 -3.723 1.00 93.50 99 ASP A O 1
ATOM 738 N N . LYS A 1 100 ? 9.453 -7.764 -4.900 1.00 95.25 100 LYS A N 1
ATOM 739 C CA . LYS A 1 100 ? 9.063 -6.508 -4.246 1.00 95.25 100 LYS A CA 1
ATOM 740 C C . LYS A 1 100 ? 7.926 -6.773 -3.279 1.00 95.25 100 LYS A C 1
ATOM 742 O O . LYS A 1 100 ? 7.136 -7.700 -3.466 1.00 95.25 100 LYS A O 1
ATOM 747 N N . ALA A 1 1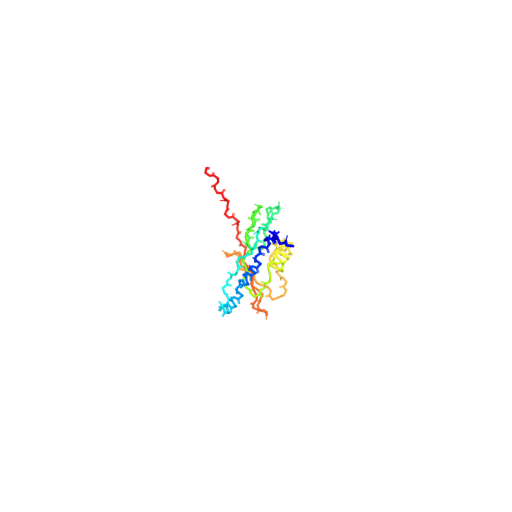01 ? 7.804 -5.952 -2.250 1.00 97.06 101 ALA A N 1
ATOM 748 C CA . ALA A 1 101 ? 6.652 -6.024 -1.368 1.00 97.06 101 ALA A CA 1
ATOM 749 C C . ALA A 1 101 ? 6.339 -4.670 -0.753 1.00 97.06 101 ALA A C 1
ATOM 751 O O . ALA A 1 101 ? 7.232 -3.849 -0.557 1.00 97.06 101 ALA A O 1
ATOM 752 N N . PHE A 1 102 ? 5.087 -4.494 -0.356 1.00 97.81 102 PHE A N 1
ATOM 753 C CA . PHE A 1 102 ? 4.723 -3.466 0.602 1.00 97.81 102 PHE A CA 1
ATOM 754 C C . PHE A 1 102 ? 3.719 -4.009 1.615 1.00 97.81 102 PHE A C 1
ATOM 756 O O . PHE A 1 102 ? 3.028 -5.002 1.374 1.00 97.81 102 PHE A O 1
ATOM 763 N N . LEU A 1 103 ? 3.692 -3.393 2.786 1.00 97.19 103 LEU A N 1
ATOM 764 C CA . LEU A 1 103 ? 2.787 -3.699 3.878 1.00 97.19 103 LEU A CA 1
ATOM 765 C C . LEU A 1 103 ? 2.035 -2.430 4.241 1.00 97.19 103 LEU A C 1
ATOM 767 O O . LEU A 1 103 ? 2.639 -1.361 4.301 1.00 97.19 103 LEU A O 1
ATOM 771 N N . VAL A 1 104 ? 0.740 -2.573 4.485 1.00 97.25 104 VAL A N 1
ATOM 772 C CA . VAL A 1 104 ? -0.116 -1.509 4.994 1.00 97.25 104 VAL A CA 1
ATOM 773 C C . VAL A 1 104 ? -0.604 -1.889 6.381 1.00 97.25 104 VAL A C 1
ATOM 775 O O . VAL A 1 104 ? -0.976 -3.038 6.633 1.00 97.25 104 VAL A O 1
ATOM 778 N N . ALA A 1 105 ? -0.596 -0.921 7.282 1.00 95.62 105 ALA A N 1
ATOM 779 C CA . ALA A 1 105 ? -1.185 -1.050 8.603 1.00 95.62 105 ALA A CA 1
ATOM 780 C C . ALA A 1 105 ? -1.965 0.229 8.905 1.00 95.62 105 ALA A C 1
ATOM 782 O O . ALA A 1 105 ? -1.525 1.297 8.473 1.00 95.62 105 ALA A O 1
ATOM 783 N N . PRO A 1 106 ? -3.089 0.156 9.639 1.00 95.88 106 PRO A N 1
ATOM 784 C CA . PRO A 1 106 ? -3.709 1.358 10.170 1.00 95.88 106 PRO A CA 1
ATOM 785 C C . PRO A 1 106 ? -2.641 2.168 10.898 1.00 95.88 106 PRO A C 1
ATOM 787 O O . PRO A 1 106 ? -1.876 1.612 11.701 1.00 95.88 106 PRO A O 1
ATOM 790 N N . ALA A 1 107 ? -2.559 3.463 10.605 1.00 91.69 107 ALA A N 1
ATOM 791 C CA . ALA A 1 107 ? -1.752 4.337 11.430 1.00 91.69 107 ALA A CA 1
ATOM 792 C C . ALA A 1 107 ? -2.300 4.200 12.852 1.00 91.69 107 ALA A C 1
ATOM 794 O O . ALA A 1 107 ? -3.513 4.261 13.068 1.00 91.69 107 ALA A O 1
ATOM 795 N N . LYS A 1 108 ? -1.423 3.935 13.827 1.00 78.88 108 LYS A N 1
ATOM 796 C CA . LYS A 1 108 ? -1.826 4.034 15.230 1.00 78.88 108 LYS A CA 1
ATOM 797 C C . LYS A 1 108 ? -2.447 5.420 15.370 1.00 78.88 108 LYS A C 1
ATOM 799 O O . LYS A 1 108 ? -1.762 6.398 15.076 1.00 78.88 108 LYS A O 1
ATOM 804 N N . ALA A 1 109 ? -3.716 5.500 15.775 1.00 51.91 109 ALA A N 1
ATOM 805 C CA . ALA A 1 109 ? -4.243 6.759 16.266 1.00 51.91 109 ALA A CA 1
ATOM 806 C C . ALA A 1 109 ? -3.244 7.216 17.330 1.00 51.91 109 ALA A C 1
ATOM 808 O O . ALA A 1 109 ? -2.964 6.478 18.279 1.00 51.91 109 ALA A O 1
ATOM 809 N N . SER A 1 110 ? -2.606 8.360 17.115 1.00 47.25 110 SER A N 1
ATOM 810 C CA . SER A 1 110 ? -1.899 9.046 18.181 1.00 47.25 110 SER A CA 1
ATOM 811 C C . SER A 1 110 ? -2.946 9.280 19.262 1.00 47.25 110 SER A C 1
ATOM 813 O O . SER A 1 110 ? -3.806 10.141 19.096 1.00 47.25 110 SER A O 1
ATOM 815 N N . ASN A 1 111 ? -2.942 8.442 20.304 1.00 41.91 111 ASN A N 1
ATOM 816 C CA . ASN A 1 111 ? -3.727 8.652 21.511 1.00 41.91 111 ASN A CA 1
ATOM 817 C C . ASN A 1 111 ? -3.297 10.011 22.068 1.00 41.91 111 ASN A C 1
ATOM 819 O O . ASN A 1 111 ? -2.269 10.106 22.739 1.00 41.91 111 ASN A O 1
ATOM 823 N N . GLY A 1 112 ? -4.048 11.058 21.723 1.00 37.97 112 GLY A N 1
ATOM 824 C CA . GLY A 1 112 ? -3.981 12.345 22.393 1.00 37.97 112 GLY A CA 1
ATOM 825 C C . GLY A 1 112 ? -4.391 12.106 23.837 1.00 37.97 112 GLY A C 1
ATOM 826 O O . GLY A 1 112 ? -5.546 11.782 24.104 1.00 37.97 112 GLY A O 1
ATOM 827 N N . LYS A 1 113 ? -3.399 12.138 24.721 1.00 31.66 113 LYS A N 1
ATOM 828 C CA . LYS A 1 113 ? -3.570 12.157 26.168 1.00 31.66 113 LY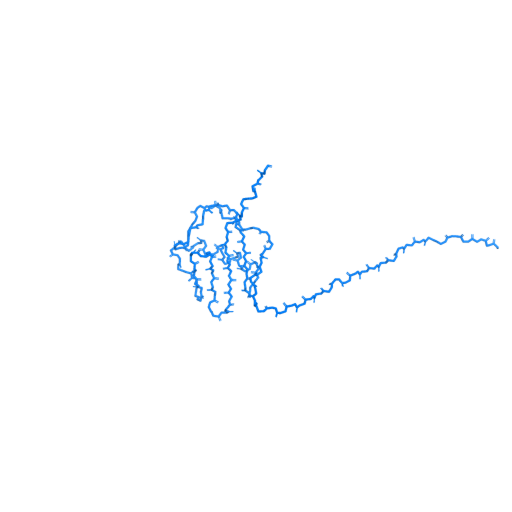S A CA 1
ATOM 829 C C . LYS A 1 113 ? -3.902 13.570 26.622 1.00 31.66 113 LYS A C 1
ATOM 831 O O . LYS A 1 113 ? -3.371 14.505 25.984 1.00 31.66 113 LYS A O 1
#

Radius of gyration: 23.13 Å; chains: 1; bounding box: 64×69×39 Å